Protein AF-X1KXP1-F1 (afdb_monomer)

Secondary structure (DSSP, 8-state):
-HHHHHHHHHHHHHHHHHHHHHTT-HHHHHHHHHHHHHHHHHHHHHHHHHHHHHHHHHHHHHHHHHHHHHHHHHHHHHHHHH-

Structure (mmCIF, N/CA/C/O backbone):
data_AF-X1KXP1-F1
#
_entry.id   AF-X1KXP1-F1
#
loop_
_atom_site.group_PDB
_atom_site.id
_atom_site.type_symbol
_atom_site.label_atom_id
_atom_site.label_alt_id
_atom_site.label_comp_id
_atom_site.label_asym_id
_atom_site.label_entity_id
_atom_site.label_seq_id
_atom_site.pdbx_PDB_ins_code
_atom_site.Cartn_x
_atom_site.Cartn_y
_atom_site.Cartn_z
_atom_site.occupancy
_atom_site.B_iso_or_equiv
_atom_site.auth_seq_id
_atom_site.auth_comp_id
_atom_site.auth_asym_id
_atom_site.auth_atom_id
_atom_site.pdbx_PDB_model_num
ATOM 1 N N . ARG A 1 1 ? -11.695 -14.180 12.563 1.00 49.66 1 ARG A N 1
ATOM 2 C CA . ARG A 1 1 ? -11.935 -14.587 11.152 1.00 49.66 1 ARG A CA 1
ATOM 3 C C . ARG A 1 1 ? -11.514 -13.495 10.160 1.00 49.66 1 ARG A C 1
ATOM 5 O O . ARG A 1 1 ? -10.713 -13.802 9.294 1.00 49.66 1 ARG A O 1
ATOM 12 N N . VAL A 1 2 ? -11.931 -12.234 10.335 1.00 57.03 2 VAL A N 1
ATOM 13 C CA . VAL A 1 2 ? -11.533 -11.094 9.468 1.00 57.03 2 VAL A CA 1
ATOM 14 C C . VAL A 1 2 ? -10.009 -10.862 9.416 1.00 57.03 2 VAL A C 1
ATOM 16 O O . VAL A 1 2 ? -9.460 -10.666 8.339 1.00 57.03 2 VAL A O 1
ATOM 19 N N . LEU A 1 3 ? -9.304 -10.998 10.548 1.00 59.56 3 LEU A N 1
ATOM 20 C CA . LEU A 1 3 ? -7.839 -10.848 10.607 1.00 59.56 3 LEU A CA 1
ATOM 21 C C . LEU A 1 3 ? -7.064 -11.879 9.761 1.00 59.56 3 LEU A C 1
ATOM 23 O O . LEU A 1 3 ? -5.993 -11.572 9.254 1.00 59.56 3 LEU A O 1
ATOM 27 N N . GLY A 1 4 ? -7.596 -13.098 9.604 1.00 64.12 4 GLY A N 1
ATOM 28 C CA . GLY A 1 4 ? -6.913 -14.172 8.873 1.00 64.12 4 GLY A CA 1
ATOM 29 C C . GLY A 1 4 ? -6.903 -13.932 7.363 1.00 64.12 4 GLY A C 1
ATOM 30 O O . GLY A 1 4 ? -5.870 -14.080 6.725 1.00 64.12 4 GLY A O 1
ATOM 31 N N . ILE A 1 5 ? -8.031 -13.478 6.808 1.00 65.75 5 ILE A N 1
ATOM 32 C CA . ILE A 1 5 ? -8.125 -13.078 5.393 1.00 65.75 5 ILE A CA 1
ATOM 33 C C . ILE A 1 5 ? -7.243 -11.850 5.136 1.00 65.75 5 ILE A C 1
ATOM 35 O O . ILE A 1 5 ? -6.566 -11.771 4.112 1.00 65.75 5 ILE A O 1
ATOM 39 N N . TYR A 1 6 ? -7.203 -10.925 6.099 1.00 66.19 6 TYR A N 1
ATOM 40 C CA . TYR A 1 6 ? -6.361 -9.740 6.012 1.00 66.19 6 TYR A CA 1
ATOM 41 C C . TYR A 1 6 ? -4.872 -10.087 5.941 1.00 66.19 6 TYR A C 1
ATOM 43 O O . TYR A 1 6 ? -4.170 -9.532 5.107 1.00 66.19 6 TYR A O 1
ATOM 51 N N . ILE A 1 7 ? -4.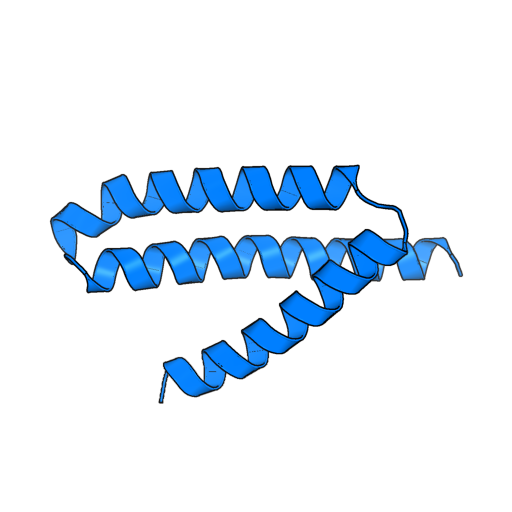400 -11.046 6.743 1.00 72.19 7 ILE A N 1
ATOM 52 C CA . ILE A 1 7 ? -2.998 -11.489 6.725 1.00 72.19 7 ILE A CA 1
ATOM 53 C C . ILE A 1 7 ? -2.591 -12.033 5.352 1.00 72.19 7 ILE A C 1
ATOM 55 O O . ILE A 1 7 ? -1.508 -11.710 4.878 1.00 72.19 7 ILE A O 1
ATOM 59 N N . VAL A 1 8 ? -3.456 -12.798 4.681 1.00 75.94 8 VAL A N 1
ATOM 60 C CA . VAL A 1 8 ? -3.139 -13.368 3.360 1.00 75.94 8 VAL A CA 1
ATOM 61 C C . VAL A 1 8 ? -3.023 -12.277 2.292 1.00 75.94 8 VAL A C 1
ATOM 63 O O . VAL A 1 8 ? -2.044 -12.242 1.548 1.00 75.94 8 VAL A O 1
ATOM 66 N N . LEU A 1 9 ? -3.989 -11.353 2.242 1.00 71.94 9 LEU A N 1
ATOM 67 C CA . LEU A 1 9 ? -3.926 -10.196 1.341 1.00 71.94 9 LEU A CA 1
ATOM 68 C C . LEU A 1 9 ? -2.717 -9.310 1.653 1.00 71.94 9 LEU A C 1
ATOM 70 O O . LEU A 1 9 ? -2.047 -8.819 0.744 1.00 71.94 9 LEU A O 1
ATOM 74 N N . PHE A 1 10 ? -2.405 -9.162 2.939 1.00 74.69 10 PHE A N 1
ATOM 75 C CA . PHE A 1 10 ? -1.270 -8.386 3.395 1.00 74.69 10 PHE A CA 1
ATOM 76 C C . PHE A 1 10 ? 0.059 -8.999 2.939 1.00 74.69 10 PHE A C 1
ATOM 78 O O . PHE A 1 10 ? 0.913 -8.289 2.415 1.00 74.69 10 PHE A O 1
ATOM 85 N N . SER A 1 11 ? 0.224 -10.319 3.054 1.00 76.88 11 SER A N 1
ATOM 86 C CA . SER A 1 11 ? 1.421 -11.018 2.575 1.00 76.88 11 SER A CA 1
ATOM 87 C C . SER A 1 11 ? 1.654 -10.816 1.074 1.00 76.88 11 SER A C 1
ATOM 89 O O . SER A 1 11 ? 2.790 -10.584 0.667 1.00 76.88 11 SER A O 1
ATOM 91 N N . LEU A 1 12 ? 0.595 -10.834 0.257 1.00 76.94 12 LEU A N 1
ATOM 92 C CA . LEU A 1 12 ? 0.694 -10.604 -1.190 1.00 76.94 12 LEU A CA 1
ATOM 93 C C . LEU A 1 12 ? 1.169 -9.184 -1.520 1.00 76.94 12 LEU A C 1
ATOM 95 O O . LEU A 1 12 ? 2.085 -9.006 -2.324 1.00 76.94 12 LEU A O 1
ATOM 99 N N . GLY A 1 13 ? 0.599 -8.170 -0.867 1.00 77.31 13 GLY A N 1
ATOM 100 C CA . GLY A 1 13 ? 1.033 -6.788 -1.070 1.00 77.31 13 GLY A CA 1
ATOM 101 C C . GLY A 1 13 ? 2.451 -6.515 -0.550 1.00 77.31 13 GLY A C 1
ATOM 102 O O . GLY A 1 13 ? 3.150 -5.668 -1.101 1.00 77.31 13 GLY A O 1
ATOM 103 N N . LEU A 1 14 ? 2.898 -7.258 0.469 1.00 80.06 14 LEU A N 1
ATOM 104 C CA . LEU A 1 14 ? 4.273 -7.220 0.975 1.00 80.06 14 LEU A CA 1
ATOM 105 C C . LEU A 1 14 ? 5.272 -7.732 -0.066 1.00 80.06 14 LEU A C 1
ATO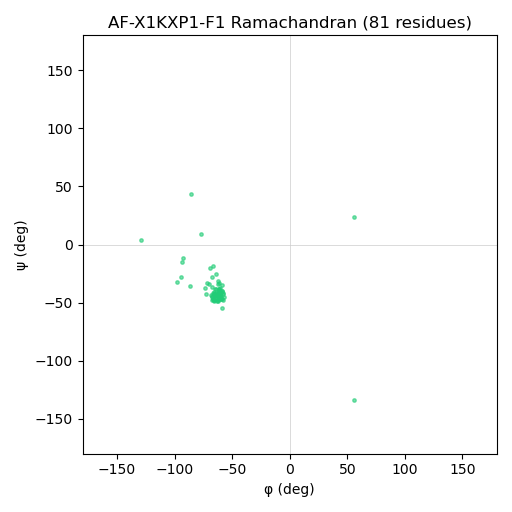M 107 O O . LEU A 1 14 ? 6.313 -7.123 -0.273 1.00 80.06 14 LEU A O 1
ATOM 111 N N . VAL A 1 15 ? 4.945 -8.821 -0.761 1.00 82.38 15 VAL A N 1
ATOM 112 C CA . VAL A 1 15 ? 5.787 -9.330 -1.854 1.00 82.38 15 VAL A CA 1
ATOM 113 C C . VAL A 1 15 ? 5.829 -8.334 -3.017 1.00 82.38 15 VAL A C 1
ATOM 115 O O . VAL A 1 15 ? 6.907 -8.047 -3.536 1.00 82.38 15 VAL A O 1
ATOM 118 N N . ALA A 1 16 ? 4.686 -7.747 -3.386 1.00 79.38 16 ALA A N 1
ATOM 119 C CA . ALA A 1 16 ? 4.623 -6.741 -4.447 1.00 79.38 16 ALA A CA 1
ATOM 120 C C . ALA A 1 16 ? 5.454 -5.489 -4.115 1.00 79.38 16 ALA A C 1
ATOM 122 O O . ALA A 1 16 ? 6.151 -4.964 -4.981 1.00 79.38 16 ALA A O 1
ATOM 123 N N . SER A 1 17 ? 5.436 -5.022 -2.862 1.00 76.94 17 SER A N 1
ATOM 124 C CA . SER A 1 17 ? 6.239 -3.864 -2.458 1.00 76.94 17 SER A CA 1
ATOM 125 C C . SER A 1 17 ? 7.742 -4.155 -2.508 1.00 76.94 17 SER A C 1
ATOM 127 O O . SER A 1 17 ? 8.500 -3.342 -3.036 1.00 76.94 17 SER A O 1
ATOM 129 N N . GLN A 1 18 ? 8.169 -5.337 -2.052 1.00 80.62 18 GLN A N 1
ATOM 130 C CA . GLN A 1 18 ? 9.562 -5.783 -2.160 1.00 80.62 18 GLN A CA 1
ATOM 131 C C . GLN A 1 18 ? 10.010 -5.897 -3.624 1.00 80.62 18 GLN A C 1
ATOM 133 O O . GLN A 1 18 ? 11.127 -5.500 -3.951 1.00 80.62 18 GLN A O 1
ATOM 138 N N . TYR A 1 19 ? 9.133 -6.357 -4.522 1.00 82.56 19 TYR A N 1
ATOM 139 C CA . TYR A 1 19 ? 9.414 -6.396 -5.959 1.00 82.56 19 TYR A CA 1
ATOM 140 C C . TYR A 1 19 ? 9.613 -4.995 -6.554 1.00 82.56 19 TYR A C 1
ATOM 142 O O . TYR A 1 19 ? 10.599 -4.759 -7.245 1.00 82.56 19 TYR A O 1
ATOM 150 N N . VAL A 1 20 ? 8.713 -4.046 -6.268 1.00 77.25 20 VAL A N 1
ATOM 151 C CA . VAL A 1 20 ? 8.805 -2.662 -6.778 1.00 77.25 20 VAL A CA 1
ATOM 152 C C . VAL A 1 20 ? 10.100 -1.985 -6.307 1.00 77.25 20 VAL A C 1
ATOM 154 O O . VAL A 1 20 ? 10.732 -1.257 -7.077 1.00 77.25 20 VAL A O 1
ATOM 157 N N . ILE A 1 21 ? 10.529 -2.258 -5.071 1.00 79.31 21 ILE A N 1
ATOM 158 C CA . ILE A 1 21 ? 11.817 -1.791 -4.540 1.00 79.31 21 ILE A CA 1
ATOM 159 C C . ILE A 1 21 ? 12.984 -2.451 -5.293 1.00 79.31 21 ILE A C 1
ATOM 161 O O . ILE A 1 21 ? 13.888 -1.752 -5.751 1.00 79.31 21 ILE A O 1
ATOM 165 N N . ALA A 1 22 ? 12.950 -3.773 -5.490 1.00 82.56 22 ALA A N 1
ATOM 166 C CA . ALA A 1 22 ? 13.988 -4.503 -6.223 1.00 82.56 22 ALA A CA 1
ATOM 167 C C . ALA A 1 22 ? 14.107 -4.061 -7.697 1.00 82.56 22 ALA A C 1
ATOM 169 O O . ALA A 1 22 ? 15.212 -3.980 -8.230 1.00 82.56 22 ALA A O 1
ATOM 170 N N . ALA A 1 23 ? 12.990 -3.695 -8.334 1.00 82.25 23 ALA A N 1
ATOM 171 C CA . ALA A 1 23 ? 12.921 -3.184 -9.704 1.00 82.25 23 ALA A CA 1
ATOM 172 C C . ALA A 1 23 ? 13.351 -1.704 -9.845 1.00 82.25 23 ALA A C 1
ATOM 174 O O . ALA A 1 23 ? 13.159 -1.100 -10.900 1.00 82.25 23 ALA A O 1
ATOM 175 N N . ARG A 1 24 ? 13.916 -1.087 -8.790 1.00 80.69 24 ARG A N 1
ATOM 176 C CA . ARG A 1 24 ? 14.313 0.338 -8.733 1.00 80.69 24 ARG A CA 1
ATOM 177 C C . ARG A 1 24 ? 13.177 1.324 -9.040 1.00 80.69 24 ARG A C 1
ATOM 179 O O . ARG A 1 24 ? 13.419 2.480 -9.392 1.00 80.69 24 ARG A O 1
ATOM 186 N N . MET A 1 25 ? 11.923 0.921 -8.849 1.00 77.44 25 MET A N 1
ATOM 187 C CA . MET A 1 25 ? 10.748 1.779 -9.031 1.00 77.44 25 MET A CA 1
ATOM 188 C C . MET A 1 25 ? 10.429 2.595 -7.768 1.00 77.44 25 MET A C 1
ATOM 190 O O . MET A 1 25 ? 9.273 2.759 -7.368 1.00 77.44 25 MET A O 1
ATOM 194 N N . GLU A 1 26 ? 11.463 3.158 -7.143 1.00 75.75 26 GLU A N 1
ATOM 195 C CA . GLU A 1 26 ? 11.371 3.845 -5.851 1.00 75.75 26 GLU A CA 1
ATOM 196 C C . GLU A 1 26 ? 10.400 5.029 -5.884 1.00 75.75 26 GLU A C 1
ATOM 198 O 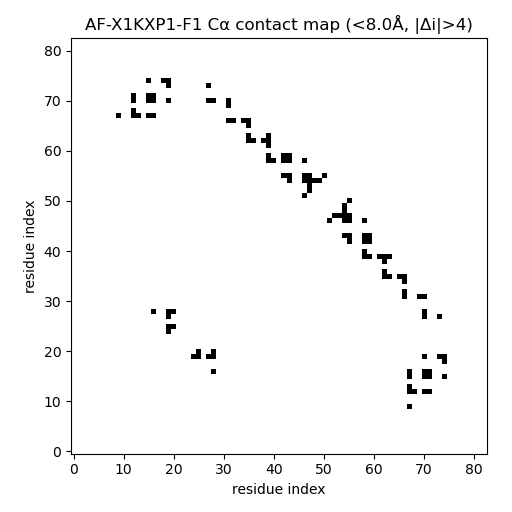O . GLU A 1 26 ? 9.677 5.254 -4.920 1.00 75.75 26 GLU A O 1
ATOM 203 N N . LYS A 1 27 ? 10.303 5.747 -7.012 1.00 74.81 27 LYS A N 1
ATOM 204 C CA . LYS A 1 27 ? 9.353 6.863 -7.173 1.00 74.81 27 LYS A CA 1
ATOM 205 C C . LYS A 1 27 ? 7.896 6.417 -7.028 1.00 74.81 27 LYS A C 1
ATOM 207 O O . LYS A 1 27 ? 7.106 7.106 -6.389 1.00 74.81 27 LYS A O 1
ATOM 212 N N . VAL A 1 28 ? 7.543 5.270 -7.609 1.00 75.88 28 VAL A N 1
ATOM 213 C CA . VAL A 1 28 ? 6.178 4.721 -7.546 1.00 75.88 28 VAL A CA 1
ATOM 214 C C . VAL A 1 28 ? 5.898 4.167 -6.155 1.00 75.88 28 VAL A C 1
ATOM 216 O O . VAL A 1 28 ? 4.805 4.364 -5.620 1.00 75.88 28 VAL A O 1
ATOM 219 N N . TYR A 1 29 ? 6.908 3.548 -5.540 1.00 75.94 29 TYR A N 1
ATOM 220 C CA . TYR A 1 29 ? 6.836 3.117 -4.152 1.00 75.94 29 TYR A CA 1
ATOM 221 C C . TYR A 1 29 ? 6.563 4.301 -3.214 1.00 75.94 29 TYR A C 1
ATOM 223 O O . TYR A 1 29 ? 5.559 4.312 -2.505 1.00 75.94 29 TYR A O 1
ATOM 231 N N . PHE A 1 30 ? 7.392 5.346 -3.279 1.00 76.38 30 PHE A N 1
ATOM 232 C CA . PHE A 1 30 ? 7.291 6.521 -2.414 1.00 76.38 30 PHE A CA 1
ATOM 233 C C . PHE A 1 30 ? 5.957 7.256 -2.593 1.00 76.38 30 PHE A C 1
ATOM 235 O O . PHE A 1 30 ? 5.318 7.624 -1.608 1.00 76.38 30 PHE A O 1
ATOM 242 N N . ALA A 1 31 ? 5.489 7.409 -3.837 1.00 78.12 31 ALA A N 1
ATOM 243 C CA . ALA A 1 31 ? 4.187 8.008 -4.120 1.00 78.12 31 ALA A CA 1
ATOM 244 C C . ALA A 1 31 ? 3.035 7.196 -3.503 1.00 78.12 31 ALA A C 1
ATOM 246 O O . ALA A 1 31 ? 2.144 7.765 -2.876 1.00 78.12 31 ALA A O 1
ATOM 247 N N . SER A 1 32 ? 3.076 5.867 -3.614 1.00 77.06 32 SER A N 1
ATOM 248 C CA . SER A 1 32 ? 2.028 4.986 -3.081 1.00 77.06 32 SER A CA 1
ATOM 249 C C . SER A 1 32 ? 2.019 4.937 -1.548 1.00 77.06 32 SER A C 1
ATOM 251 O O . SER A 1 32 ? 0.942 4.859 -0.948 1.00 77.06 32 SER A O 1
ATOM 253 N N . VAL A 1 33 ? 3.192 5.029 -0.904 1.00 78.88 33 VAL A N 1
ATOM 254 C CA . VAL A 1 33 ? 3.314 5.162 0.559 1.00 78.88 33 VAL A CA 1
ATOM 255 C C . VAL A 1 33 ? 2.743 6.496 1.029 1.00 78.88 33 VAL A C 1
ATOM 257 O O . VAL A 1 33 ? 1.954 6.513 1.971 1.00 78.88 33 VAL A O 1
ATOM 260 N N . ILE A 1 34 ? 3.103 7.609 0.381 1.00 82.00 34 ILE A N 1
ATOM 261 C CA . ILE A 1 34 ? 2.606 8.941 0.758 1.00 82.00 34 ILE A CA 1
ATOM 262 C C . ILE A 1 34 ? 1.087 9.004 0.604 1.00 82.00 34 ILE A C 1
ATOM 264 O O . ILE A 1 34 ? 0.398 9.421 1.533 1.00 82.00 34 ILE A O 1
ATOM 268 N N . VAL A 1 35 ? 0.553 8.553 -0.533 1.00 80.88 35 VAL A N 1
ATOM 269 C CA . VAL A 1 35 ? -0.894 8.546 -0.790 1.00 80.88 35 VAL A CA 1
ATOM 270 C C . VAL A 1 35 ? -1.619 7.683 0.243 1.00 80.88 35 VAL A C 1
ATOM 272 O O . VAL A 1 35 ? -2.584 8.147 0.847 1.00 80.88 35 VAL A O 1
ATOM 275 N N . GLY A 1 36 ? -1.120 6.473 0.518 1.00 81.19 36 GLY A N 1
ATOM 276 C CA . GLY A 1 36 ? -1.682 5.596 1.547 1.00 81.19 36 GLY A CA 1
ATOM 277 C C . GLY A 1 36 ? -1.638 6.197 2.946 1.00 81.19 36 GLY A C 1
ATOM 278 O O . GLY A 1 36 ? -2.634 6.169 3.664 1.00 81.19 36 GLY A O 1
ATOM 279 N N . GLY A 1 37 ? -0.507 6.791 3.327 1.00 77.25 37 GLY A N 1
ATOM 280 C CA . GLY A 1 37 ? -0.333 7.445 4.621 1.00 77.25 37 GLY A CA 1
ATOM 281 C C . GLY A 1 37 ? -1.286 8.625 4.806 1.00 77.25 37 GLY A C 1
ATOM 282 O O . GLY A 1 37 ? -1.979 8.700 5.819 1.00 77.25 37 GLY A O 1
ATOM 283 N N . VAL A 1 38 ? -1.393 9.504 3.806 1.00 84.38 38 VAL A N 1
ATOM 284 C CA . VAL A 1 38 ? -2.303 10.661 3.837 1.00 84.38 38 VAL A CA 1
ATOM 285 C C . VAL A 1 38 ? -3.765 10.211 3.922 1.00 84.38 38 VAL A C 1
ATOM 287 O O . VAL A 1 38 ? -4.515 10.727 4.752 1.00 84.38 38 VAL A O 1
ATOM 290 N N . LEU A 1 39 ? -4.163 9.204 3.136 1.00 80.62 39 LEU A N 1
ATOM 291 C CA . LEU A 1 39 ? -5.497 8.599 3.215 1.00 80.62 39 LEU A CA 1
ATOM 292 C C . LEU A 1 39 ? -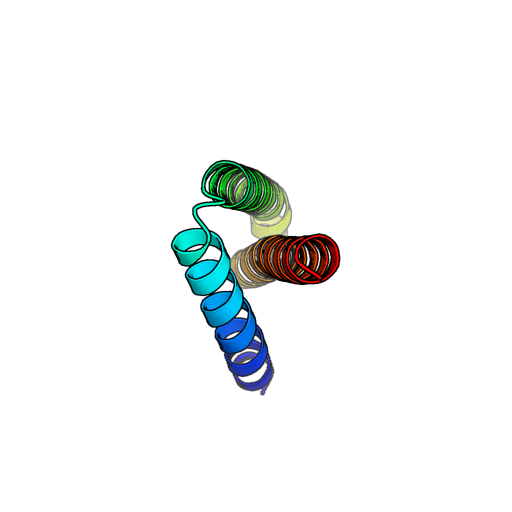5.764 7.976 4.588 1.00 80.62 39 LEU A C 1
ATOM 294 O O . LEU A 1 39 ? -6.844 8.175 5.142 1.00 80.62 39 LEU A O 1
ATOM 298 N N . SER A 1 40 ? -4.786 7.277 5.170 1.00 78.12 40 SER A N 1
ATOM 299 C CA . SER A 1 40 ? -4.915 6.690 6.508 1.00 78.12 40 SER A CA 1
ATOM 300 C C . SER A 1 40 ? -5.165 7.755 7.568 1.00 78.12 40 SER A C 1
ATOM 302 O O . SER A 1 40 ? -6.011 7.562 8.438 1.00 78.12 40 SER A O 1
ATOM 304 N N . VAL A 1 41 ? -4.443 8.876 7.507 1.00 80.25 41 VAL A N 1
ATOM 305 C CA . VAL A 1 41 ? -4.585 9.980 8.465 1.00 80.25 41 VAL A CA 1
ATOM 306 C C . VAL A 1 41 ? -5.950 10.651 8.310 1.00 80.25 41 VAL A C 1
ATOM 308 O O . VAL A 1 41 ? -6.648 10.843 9.305 1.00 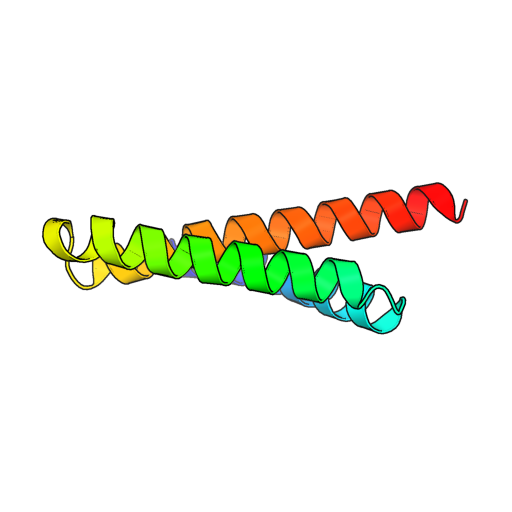80.25 41 VAL A O 1
ATOM 311 N N . LEU A 1 42 ? -6.378 10.929 7.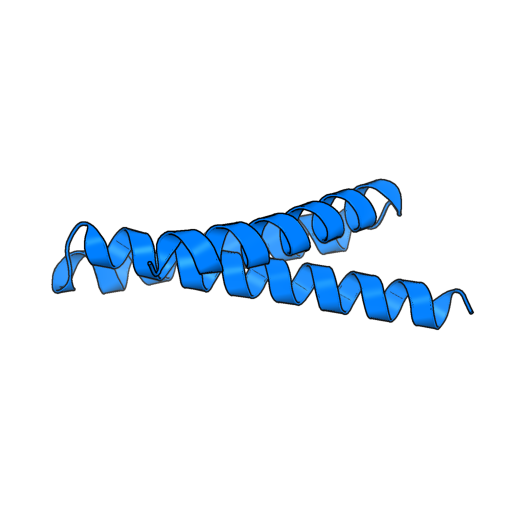073 1.00 81.88 42 LEU A N 1
ATOM 312 C CA . LEU A 1 42 ? -7.701 11.490 6.777 1.00 81.88 42 LEU A CA 1
ATOM 313 C C . LEU A 1 42 ? -8.835 10.595 7.286 1.00 81.88 42 LEU A C 1
ATOM 315 O O . LEU A 1 42 ? -9.751 11.072 7.959 1.00 81.88 42 LEU A O 1
ATOM 319 N N . PHE A 1 43 ? -8.758 9.291 7.017 1.00 76.50 43 PHE A N 1
ATOM 320 C CA . PHE A 1 43 ? -9.756 8.344 7.499 1.00 76.50 43 PHE A CA 1
ATOM 321 C C . PHE A 1 43 ? -9.710 8.183 9.018 1.00 76.50 43 PHE A C 1
ATOM 323 O O . PHE A 1 43 ? -10.760 8.081 9.644 1.00 76.50 43 PHE A O 1
ATOM 330 N N . CYS A 1 44 ? -8.537 8.204 9.652 1.00 74.88 44 CYS A N 1
ATOM 331 C CA . CYS A 1 44 ? -8.443 8.205 11.112 1.00 74.88 44 CYS A CA 1
ATOM 332 C C . CYS A 1 44 ? -9.151 9.424 11.720 1.00 74.88 44 CYS A C 1
ATOM 334 O O . CYS A 1 44 ? -9.973 9.254 12.615 1.00 74.88 44 CYS A O 1
ATOM 336 N N . LEU A 1 45 ? -8.932 10.632 11.195 1.00 76.06 45 LEU A N 1
ATOM 337 C CA . LEU A 1 45 ? -9.573 11.845 11.718 1.00 76.06 45 LEU A CA 1
ATOM 338 C C . LEU A 1 45 ? -11.108 11.810 11.621 1.00 76.06 45 LEU A C 1
ATOM 340 O O . LEU A 1 45 ? -11.786 12.318 12.511 1.00 76.06 45 LEU A O 1
ATOM 344 N N . PHE A 1 46 ? -11.666 11.175 10.587 1.00 75.75 46 PHE A N 1
ATOM 345 C CA . PHE A 1 46 ? -13.118 11.067 10.403 1.00 75.75 46 PHE A CA 1
ATOM 346 C C . PHE A 1 46 ? -13.764 9.873 11.115 1.00 75.75 46 PHE A C 1
ATOM 348 O O . PHE A 1 46 ? -14.905 9.967 11.572 1.00 75.75 46 PHE A O 1
ATOM 355 N N . LEU A 1 47 ? -13.069 8.735 11.185 1.00 69.50 47 LEU A N 1
ATOM 356 C CA . LEU A 1 47 ? -13.651 7.463 11.619 1.00 69.50 47 LEU A CA 1
ATOM 357 C C . LEU A 1 47 ? -13.440 7.190 13.115 1.00 69.50 47 LEU A C 1
ATOM 359 O O . LEU A 1 47 ? -14.291 6.557 13.742 1.00 69.50 47 LEU A O 1
ATOM 363 N N . ILE A 1 48 ? -12.368 7.725 13.713 1.00 69.81 48 ILE A N 1
ATOM 364 C CA . ILE A 1 48 ? -12.113 7.657 15.161 1.00 69.81 48 ILE A CA 1
ATOM 365 C C . ILE A 1 48 ? -13.258 8.268 15.991 1.00 69.81 48 ILE A C 1
ATOM 367 O O . ILE A 1 48 ? -13.720 7.586 16.906 1.00 69.81 48 ILE A O 1
ATOM 371 N N . PRO A 1 49 ? -13.791 9.475 15.700 1.00 71.44 49 PRO A N 1
ATOM 372 C CA . PRO A 1 49 ? -14.858 10.050 16.524 1.00 71.44 49 PRO A CA 1
ATOM 373 C C . PRO A 1 49 ? -16.187 9.280 16.454 1.00 71.44 49 PRO A C 1
ATOM 375 O O . PRO A 1 49 ? -17.016 9.440 17.344 1.00 71.44 49 PRO A O 1
ATOM 378 N N . LYS A 1 50 ? -16.406 8.434 15.434 1.00 70.62 50 LYS A N 1
AT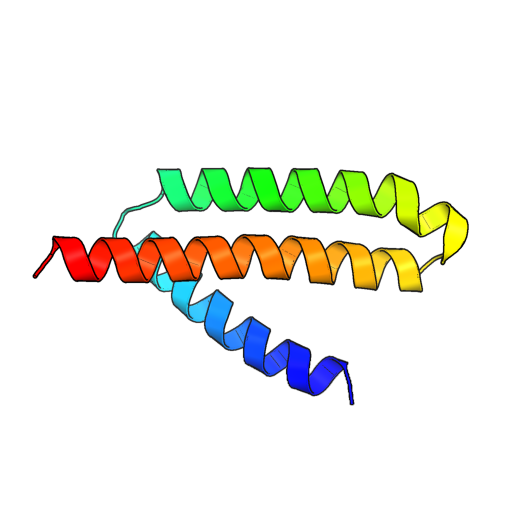OM 379 C CA . LYS A 1 50 ? -17.642 7.640 15.290 1.00 70.62 50 LYS A CA 1
ATOM 380 C C . LYS A 1 50 ? -17.530 6.199 15.792 1.00 70.62 50 LYS A C 1
ATOM 382 O O . LYS A 1 50 ? -18.531 5.642 16.227 1.00 70.62 50 LYS A O 1
ATOM 387 N N . LEU A 1 51 ? -16.352 5.581 15.690 1.00 72.62 51 LEU A N 1
ATOM 388 C CA . LEU A 1 51 ? -16.156 4.135 15.904 1.00 72.62 51 LEU A CA 1
ATOM 389 C C . LEU A 1 51 ? -15.011 3.803 16.881 1.00 72.62 51 LEU A C 1
ATOM 391 O O . LEU A 1 51 ? -14.691 2.628 17.080 1.00 72.62 51 LEU A O 1
ATOM 395 N N . GLY A 1 52 ? -14.370 4.812 17.482 1.00 78.31 52 GLY A N 1
ATOM 396 C CA . GLY A 1 52 ? -13.273 4.633 18.434 1.00 78.31 52 GLY A CA 1
ATOM 397 C C . GLY A 1 52 ? -12.117 3.815 17.846 1.00 78.31 52 GLY A C 1
ATOM 398 O O . GLY A 1 52 ? -11.699 4.031 16.706 1.00 78.31 52 GLY A O 1
ATOM 399 N N . GLY A 1 53 ? -11.615 2.833 18.601 1.00 72.31 53 GLY A N 1
ATOM 400 C CA . GLY A 1 53 ? -10.507 1.965 18.171 1.00 72.31 53 GLY A CA 1
ATOM 401 C C . GLY A 1 53 ? -10.820 1.087 16.950 1.00 72.31 53 GLY A C 1
ATOM 402 O O . GLY A 1 53 ? -9.918 0.746 16.188 1.00 72.31 53 GLY A O 1
ATOM 403 N N . MET A 1 54 ? -12.096 0.772 16.706 1.00 74.12 54 MET A N 1
ATOM 404 C CA . MET A 1 54 ? -12.511 0.014 15.520 1.00 74.12 54 MET A CA 1
ATOM 405 C C . MET A 1 54 ? -12.409 0.870 14.251 1.00 74.12 54 MET A C 1
ATOM 407 O O . MET A 1 54 ? -12.038 0.369 13.190 1.00 74.12 54 MET A O 1
ATOM 411 N N . GLY A 1 55 ? -12.657 2.178 14.381 1.00 71.31 55 GLY A N 1
ATOM 412 C CA . GLY A 1 55 ? -12.455 3.154 13.314 1.00 71.31 55 GLY A CA 1
ATOM 413 C C . GLY A 1 55 ? -10.995 3.214 12.870 1.00 71.31 55 GLY A C 1
ATOM 414 O O . GLY A 1 55 ? -10.722 3.156 11.678 1.00 71.31 55 GLY A O 1
ATOM 415 N N . ALA A 1 56 ? -10.045 3.215 13.808 1.00 72.38 56 ALA A N 1
ATOM 416 C CA . ALA A 1 56 ? -8.619 3.196 13.475 1.00 72.38 56 ALA A CA 1
ATOM 417 C C . ALA A 1 56 ? -8.217 1.946 12.668 1.00 72.38 56 ALA A C 1
ATOM 419 O O . ALA A 1 56 ? -7.487 2.055 11.683 1.00 72.38 56 ALA A O 1
ATOM 420 N N . ALA A 1 57 ? -8.735 0.768 13.034 1.00 73.81 57 ALA A N 1
ATOM 421 C CA . ALA A 1 57 ? -8.451 -0.475 12.316 1.00 73.81 57 ALA A CA 1
ATOM 422 C C . ALA A 1 57 ? -9.008 -0.467 10.881 1.00 73.81 57 ALA A C 1
ATOM 424 O O . ALA A 1 57 ? -8.315 -0.884 9.956 1.00 73.81 57 ALA A O 1
ATOM 425 N N . ILE A 1 58 ? -10.232 0.033 10.679 1.00 75.88 58 ILE A N 1
ATOM 426 C CA . ILE A 1 58 ? -10.862 0.116 9.351 1.00 75.88 58 ILE A CA 1
ATOM 427 C C . ILE A 1 58 ? -10.147 1.146 8.471 1.00 75.88 58 ILE A C 1
ATOM 429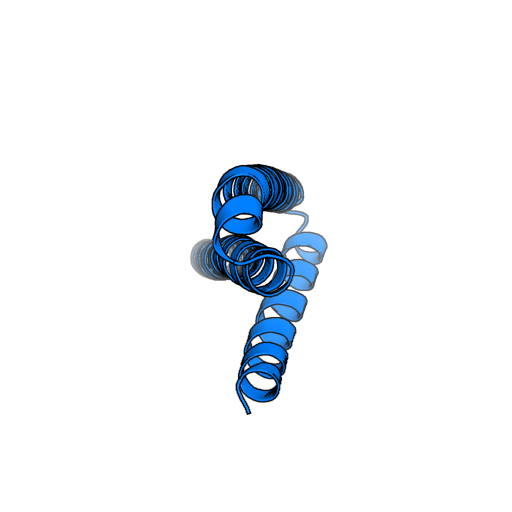 O O . ILE A 1 58 ? -9.860 0.864 7.309 1.00 75.88 58 ILE A O 1
ATOM 433 N N . SER A 1 59 ? -9.807 2.310 9.027 1.00 76.94 59 SER A N 1
ATOM 434 C CA . SER A 1 59 ? -9.051 3.350 8.324 1.00 76.94 59 SER A CA 1
ATOM 435 C C . SER A 1 59 ? -7.690 2.843 7.856 1.00 76.94 59 SER A C 1
ATOM 437 O O . SER A 1 59 ? -7.323 3.036 6.697 1.00 76.94 59 SER A O 1
ATOM 439 N N . LEU A 1 60 ? -6.971 2.130 8.730 1.00 76.19 60 LEU A N 1
ATOM 440 C CA . LEU A 1 60 ? -5.688 1.520 8.395 1.00 76.19 60 LEU A CA 1
ATOM 441 C C . LEU A 1 60 ? -5.843 0.451 7.306 1.00 76.19 60 LEU A C 1
ATOM 443 O O . LEU A 1 60 ? -5.032 0.401 6.385 1.00 76.19 60 LEU A O 1
ATOM 447 N N . LEU A 1 61 ? -6.892 -0.372 7.395 1.00 77.62 61 LEU A N 1
ATOM 448 C CA . LEU A 1 61 ? -7.175 -1.458 6.455 1.00 77.62 61 LEU A CA 1
ATOM 449 C C . LEU A 1 61 ? -7.486 -0.933 5.050 1.00 77.62 61 LEU A C 1
ATOM 451 O O . LEU A 1 61 ? -6.961 -1.457 4.070 1.00 77.62 61 LEU A O 1
ATOM 455 N N . ILE A 1 62 ? -8.291 0.126 4.946 1.00 78.56 62 ILE A N 1
ATOM 456 C CA . ILE A 1 62 ? -8.611 0.773 3.668 1.00 78.56 62 ILE A CA 1
ATOM 457 C C . ILE A 1 62 ? -7.363 1.435 3.082 1.00 78.56 62 ILE A C 1
ATOM 459 O O . ILE A 1 62 ? -7.051 1.232 1.911 1.00 78.56 62 ILE A O 1
ATOM 463 N N . ALA A 1 63 ? -6.616 2.183 3.895 1.00 76.50 63 ALA A N 1
ATOM 464 C CA . ALA A 1 63 ? -5.405 2.855 3.445 1.00 76.50 63 ALA A CA 1
ATOM 465 C C . ALA A 1 63 ? -4.334 1.870 2.951 1.00 76.50 63 ALA A C 1
ATOM 467 O O . ALA A 1 63 ? -3.783 2.047 1.864 1.00 76.50 63 ALA A O 1
ATOM 468 N N . HIS A 1 64 ? -4.091 0.793 3.704 1.00 75.44 64 HIS A N 1
ATOM 469 C CA . HIS A 1 64 ? -3.169 -0.263 3.288 1.00 75.44 64 HIS A CA 1
ATOM 470 C C . HIS A 1 64 ? -3.668 -1.012 2.056 1.00 75.44 64 HIS A C 1
ATOM 472 O O . HIS A 1 64 ? -2.874 -1.283 1.158 1.00 75.44 64 HIS A O 1
ATOM 478 N N . GLY A 1 65 ? -4.968 -1.310 1.976 1.00 78.31 65 GLY A N 1
ATOM 479 C CA . GLY A 1 65 ? -5.561 -1.955 0.807 1.00 78.31 65 GLY A CA 1
ATOM 480 C C . GLY A 1 65 ? -5.343 -1.150 -0.476 1.00 78.31 65 GLY A C 1
ATOM 481 O O . GLY A 1 65 ? -4.968 -1.717 -1.500 1.00 78.31 65 GLY A O 1
ATOM 482 N N . ILE A 1 66 ? -5.492 0.177 -0.409 1.00 78.62 66 ILE A N 1
ATOM 483 C CA . ILE A 1 66 ? -5.258 1.078 -1.547 1.00 78.62 66 ILE A CA 1
ATOM 484 C C . ILE A 1 66 ? -3.776 1.091 -1.946 1.00 78.62 66 ILE A C 1
ATOM 486 O O . ILE A 1 66 ? -3.466 0.932 -3.128 1.00 78.62 66 ILE A O 1
ATOM 490 N N . SER A 1 67 ? -2.851 1.219 -0.988 1.00 75.50 67 SER A N 1
ATOM 491 C CA . SER A 1 67 ? -1.410 1.166 -1.286 1.00 75.50 67 SER A CA 1
ATOM 492 C C . SER A 1 67 ? -0.989 -0.177 -1.880 1.00 75.50 67 SER A C 1
ATOM 494 O O . SER A 1 67 ? -0.211 -0.206 -2.829 1.00 75.50 67 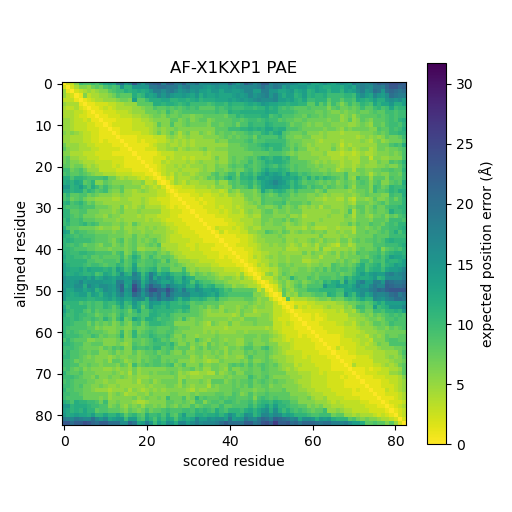SER A O 1
ATOM 496 N N . MET A 1 68 ? -1.530 -1.288 -1.375 1.00 78.75 68 MET A N 1
ATOM 497 C CA . MET A 1 68 ? -1.257 -2.621 -1.917 1.00 78.75 68 MET A CA 1
ATOM 498 C C . MET A 1 68 ? -1.793 -2.792 -3.334 1.00 78.75 68 MET A C 1
ATOM 500 O O . MET A 1 68 ? -1.076 -3.309 -4.189 1.00 78.75 68 MET A O 1
ATOM 504 N N . GLY A 1 69 ? -3.010 -2.316 -3.609 1.00 80.38 69 GLY A N 1
ATOM 505 C CA . GLY A 1 69 ? -3.564 -2.305 -4.961 1.00 80.38 69 GLY A CA 1
ATOM 506 C C . GLY A 1 69 ? -2.683 -1.519 -5.934 1.00 80.38 69 GLY A C 1
ATOM 507 O O . GLY A 1 69 ? -2.394 -2.002 -7.028 1.00 80.38 69 GLY A O 1
ATOM 508 N N . LEU A 1 70 ? -2.180 -0.355 -5.512 1.00 78.06 70 LEU A N 1
ATOM 509 C CA . LEU A 1 70 ? -1.257 0.457 -6.309 1.00 78.06 70 LEU A CA 1
ATOM 510 C C . LEU A 1 70 ? 0.069 -0.263 -6.595 1.00 78.06 70 LEU A C 1
ATOM 512 O O . LEU A 1 70 ? 0.512 -0.253 -7.744 1.00 78.06 70 LEU A O 1
ATOM 516 N N . TYR A 1 71 ? 0.672 -0.938 -5.608 1.00 76.94 71 TYR A N 1
ATOM 517 C CA . TYR A 1 71 ? 1.881 -1.743 -5.842 1.00 76.94 71 TYR A CA 1
ATOM 518 C C . TYR A 1 71 ? 1.636 -2.873 -6.835 1.00 76.94 71 TYR A C 1
ATOM 520 O O . TYR A 1 71 ? 2.467 -3.125 -7.706 1.00 76.94 71 TYR A O 1
ATOM 528 N N . TRP A 1 72 ? 0.486 -3.537 -6.730 1.00 78.69 72 TRP A N 1
ATOM 529 C CA . TRP A 1 72 ? 0.158 -4.667 -7.586 1.00 78.69 72 TRP A CA 1
ATOM 530 C C . TRP A 1 72 ? -0.049 -4.238 -9.042 1.00 78.69 72 TRP A C 1
ATOM 532 O O . TRP A 1 72 ? 0.500 -4.854 -9.955 1.00 78.69 72 TRP A O 1
ATOM 542 N N . VAL A 1 73 ? -0.774 -3.138 -9.258 1.00 81.88 73 VAL A N 1
ATOM 543 C CA . VAL A 1 73 ? -0.968 -2.545 -10.589 1.00 81.88 73 VAL A CA 1
ATOM 544 C C . VAL A 1 73 ? 0.363 -2.073 -11.173 1.00 81.88 73 VAL A C 1
ATOM 546 O O . VAL A 1 73 ? 0.653 -2.362 -12.332 1.00 81.88 73 VAL A O 1
ATOM 549 N N . ALA A 1 74 ? 1.198 -1.398 -10.378 1.00 78.94 74 ALA A N 1
ATOM 550 C CA . ALA A 1 74 ? 2.514 -0.942 -10.818 1.00 78.94 74 ALA A CA 1
ATOM 551 C C . ALA A 1 74 ? 3.421 -2.107 -11.242 1.00 78.94 74 ALA A C 1
ATOM 553 O O . ALA A 1 74 ? 4.079 -2.022 -12.276 1.00 78.94 74 ALA A O 1
ATOM 554 N N . MET A 1 75 ? 3.413 -3.205 -10.482 1.00 79.50 75 MET A N 1
ATOM 555 C CA . MET A 1 75 ? 4.153 -4.423 -10.810 1.00 79.50 75 MET A CA 1
ATOM 556 C C . MET A 1 75 ? 3.676 -5.040 -12.132 1.00 79.50 75 MET A C 1
ATOM 558 O O . MET A 1 75 ? 4.500 -5.333 -12.993 1.00 79.50 75 MET A O 1
ATOM 562 N N . ILE A 1 76 ? 2.361 -5.199 -12.325 1.00 82.75 76 ILE A N 1
ATOM 563 C CA . ILE A 1 76 ? 1.798 -5.778 -13.559 1.00 82.75 76 ILE A CA 1
ATOM 564 C C . ILE A 1 76 ? 2.135 -4.907 -14.774 1.00 82.75 76 ILE A C 1
ATOM 566 O O . ILE A 1 76 ? 2.538 -5.430 -15.810 1.00 82.75 76 ILE A O 1
ATOM 570 N N . LEU A 1 77 ? 2.002 -3.583 -14.654 1.00 81.94 77 LEU A N 1
ATOM 571 C CA . LEU A 1 77 ? 2.346 -2.652 -15.732 1.00 81.94 77 LEU A CA 1
ATOM 572 C C . LEU A 1 77 ? 3.836 -2.689 -16.076 1.00 81.94 77 LEU A C 1
ATOM 574 O O . LEU A 1 77 ? 4.185 -2.606 -17.250 1.00 81.94 77 LEU A O 1
ATOM 578 N N . HIS A 1 78 ? 4.707 -2.821 -15.073 1.00 79.69 78 HIS A N 1
ATOM 579 C CA . HIS A 1 78 ? 6.144 -2.935 -15.300 1.00 79.69 78 HIS A CA 1
ATOM 580 C C . HIS A 1 78 ? 6.498 -4.228 -16.040 1.00 79.69 78 HIS A C 1
ATOM 582 O O . HIS A 1 78 ? 7.185 -4.166 -17.055 1.00 79.69 78 HIS A O 1
ATOM 588 N N . VAL A 1 79 ? 5.969 -5.373 -15.592 1.00 82.06 79 VAL A N 1
ATOM 589 C CA . VAL A 1 79 ? 6.176 -6.670 -16.260 1.00 82.06 79 VAL A CA 1
ATOM 590 C C . VAL A 1 79 ? 5.707 -6.612 -17.714 1.00 82.06 79 VAL A C 1
ATOM 592 O O . VAL A 1 79 ? 6.452 -6.996 -18.606 1.00 82.06 79 VAL A O 1
ATOM 595 N N . ARG A 1 80 ? 4.524 -6.041 -17.969 1.00 80.12 80 ARG A N 1
ATOM 596 C CA . ARG A 1 80 ? 3.944 -5.962 -19.317 1.00 80.12 80 ARG A CA 1
ATOM 597 C C . ARG A 1 80 ? 4.676 -5.015 -20.276 1.00 80.12 80 ARG A C 1
ATOM 599 O O . ARG A 1 80 ? 4.459 -5.106 -21.474 1.00 80.12 80 ARG A O 1
ATOM 606 N N . ASN A 1 81 ? 5.466 -4.073 -19.762 1.00 76.62 81 ASN A N 1
ATOM 607 C CA . ASN A 1 81 ? 6.302 -3.183 -20.578 1.00 76.62 81 ASN A CA 1
ATOM 608 C C . ASN A 1 81 ? 7.729 -3.725 -20.780 1.00 76.62 81 ASN A C 1
ATOM 610 O O . ASN A 1 81 ? 8.484 -3.140 -21.555 1.00 76.62 81 ASN A O 1
ATOM 614 N N . CYS A 1 82 ? 8.120 -4.766 -20.039 1.00 64.19 82 CYS A N 1
ATOM 615 C CA . CYS A 1 82 ? 9.408 -5.446 -20.190 1.00 64.19 82 CYS A CA 1
ATOM 616 C C . CYS A 1 82 ? 9.346 -6.667 -21.123 1.00 64.19 82 CYS A C 1
ATOM 618 O O . CYS A 1 82 ? 10.407 -7.135 -21.532 1.00 64.19 82 CYS A O 1
ATOM 620 N N . GLU A 1 83 ? 8.147 -7.167 -21.437 1.00 52.25 83 GLU A N 1
ATOM 621 C CA . GLU A 1 83 ? 7.881 -8.078 -22.566 1.00 52.25 83 GLU A CA 1
ATOM 622 C C . GLU A 1 83 ? 7.759 -7.305 -23.886 1.00 52.25 83 GLU A C 1
ATOM 624 O O . GLU A 1 83 ? 8.288 -7.810 -24.902 1.00 52.25 83 GLU A O 1
#

Radius of gyration: 14.3 Å; Cα contacts (8 Å, |Δi|>4): 62; chains: 1; bounding box: 32×26×41 Å

Sequence (83 aa):
RVLGIYIVLFSLGLVASQYVIAARMEKVYFASVIVGGVLSVLFCLFLIPKLGGMGAAISLLIAHGISMGLYWVAMILHVRNCE

pLDDT: mean 75.79, std 6.38, range [49.66, 84.38]

Mean predicted aligned error: 7.37 Å

Foldseek 3Di:
DVVVVLVVLLVQLVVLLVVCVVVVVVVLSVVLVVQLVVQLVVQCVVQCVPPNPVSNVVSNSVSSNSSSVSSVVVSVVVVVVVD

Organism: NCBI:txid412755

Solvent-accessible surface area (backbone atoms only — not comparable to full-atom values): 4308 Å² total; per-residue (Å²): 114,73,67,61,60,48,50,55,58,47,53,54,34,50,52,33,46,54,46,38,54,74,70,68,39,50,71,61,51,53,52,35,51,51,53,22,50,54,47,23,52,55,35,30,72,64,29,29,85,76,48,44,75,61,17,43,54,52,20,45,50,53,18,50,49,52,29,31,51,51,34,47,52,52,49,54,54,50,56,66,71,74,109

Nearest PDB structures (foldseek):
  7waw-assembly1_A  TM=6.034E-01  e=1.904E+00  Candidatus Arsenophonus nilaparvatae
  7wag-assembly1_A  TM=7.384E-01  e=6.958E+00  Escherichia coli K-12
  6cc4-assembly1_A  TM=4.857E-01  e=2.711E+00  Escherichia coli